Protein AF-A0A1Q7P501-F1 (afdb_monomer)

Radius of gyration: 15.49 Å; Cα contacts (8 Å, |Δi|>4): 263; chains: 1; bounding box: 37×37×40 Å

Secondary structure (DSSP, 8-state):
-EEEEEEEEEEE-TTS-HHHHHHHHHHTSPTT---EEEEEEEE-TTS-EEEEEEEEE-SHHHHHHHHHHHHHHS-HHHHHHHHHTHHHHB-TTSEEEEEEEHHHHHTT---B-SSSEEEEEEEEE-S-TT-TTHHHHHHHHHHT---

Sequence (147 aa):
MQAFSATISTIIHATEDPAKVAQAIRSLLPTETPVDEKVNKAKGHHGNEIVTMVFTIRKPKFVGDFLRSIWNGLSLLDRTGVFSSLSSRVDHSGTLFLRIDKQEALGGKVRLQDTDPIKIAISFRTMSPKGYGFVDNIRRKLEEIQD

Solvent-accessible surface area (backbone atoms only — not comparable to full-atom values)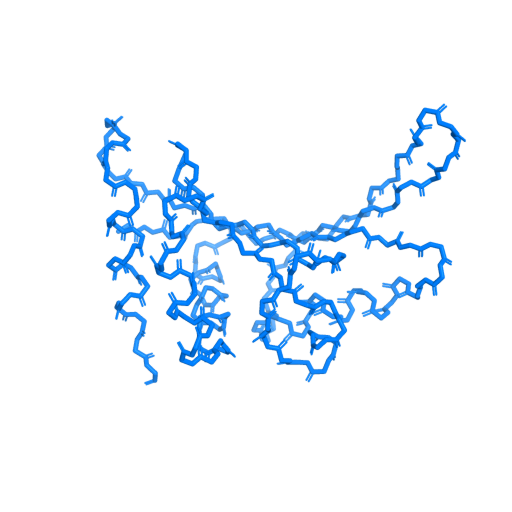: 8080 Å² total; per-residue (Å²): 124,46,46,40,34,30,40,39,34,32,76,52,54,94,90,55,58,68,66,56,54,52,44,15,58,51,46,59,46,59,86,90,64,74,60,54,76,47,79,46,79,44,71,44,98,86,66,51,73,46,33,34,43,36,36,36,30,68,53,38,71,58,27,45,52,34,52,48,51,48,57,66,45,33,48,73,69,53,51,51,53,46,65,78,43,33,71,83,30,36,51,87,78,32,31,42,53,48,36,29,27,44,72,48,14,53,75,54,40,48,41,80,31,86,76,81,28,35,36,36,40,41,33,39,50,70,93,63,91,77,59,76,57,46,55,59,52,50,49,51,59,56,69,68,59,73,130

Mean predicted aligned error: 4.38 Å

pLDDT: mean 92.02, std 10.22, range [53.72, 98.75]

Structure (mmCIF, N/CA/C/O backbone):
data_AF-A0A1Q7P501-F1
#
_entry.id   AF-A0A1Q7P501-F1
#
loop_
_atom_site.group_PDB
_atom_site.id
_atom_site.type_symbol
_atom_site.label_atom_id
_atom_site.label_alt_id
_atom_site.label_comp_id
_atom_site.label_asym_id
_atom_site.label_entity_id
_atom_site.label_seq_id
_atom_site.pdbx_PDB_ins_code
_atom_site.Cartn_x
_atom_site.Cartn_y
_atom_site.Cartn_z
_atom_site.occupancy
_atom_site.B_iso_or_equiv
_atom_site.auth_seq_id
_atom_site.auth_comp_id
_atom_site.auth_asym_id
_atom_site.auth_atom_id
_atom_site.pdbx_PDB_model_num
ATOM 1 N N . MET A 1 1 ? 14.722 -0.699 -14.129 1.00 86.12 1 MET A N 1
ATOM 2 C CA . MET A 1 1 ? 14.205 0.475 -13.377 1.00 86.12 1 MET A CA 1
ATOM 3 C C . MET A 1 1 ? 14.347 0.243 -11.880 1.00 86.12 1 MET A C 1
ATOM 5 O O . MET A 1 1 ? 14.407 -0.913 -11.478 1.00 86.12 1 MET A O 1
ATOM 9 N N . GLN A 1 2 ? 14.412 1.301 -11.067 1.00 91.06 2 GLN A N 1
ATOM 10 C CA . GLN A 1 2 ? 14.551 1.194 -9.606 1.00 91.06 2 GLN A CA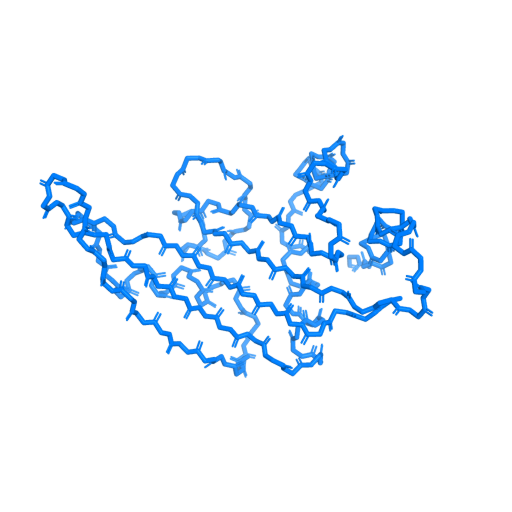 1
ATOM 11 C C . GLN A 1 2 ? 13.341 1.818 -8.906 1.00 91.06 2 GLN A C 1
ATOM 13 O O . GLN A 1 2 ? 13.021 2.976 -9.169 1.00 91.06 2 GLN A O 1
ATOM 18 N N . ALA A 1 3 ? 12.704 1.082 -7.994 1.00 95.50 3 ALA A N 1
ATOM 19 C CA . ALA A 1 3 ? 11.726 1.653 -7.071 1.00 95.50 3 ALA A CA 1
ATOM 20 C C . ALA A 1 3 ? 12.464 2.501 -6.023 1.00 95.50 3 ALA A C 1
ATOM 22 O O . ALA A 1 3 ? 13.410 2.016 -5.401 1.00 95.50 3 ALA A O 1
ATOM 23 N N . PHE A 1 4 ? 12.084 3.768 -5.857 1.00 96.25 4 PHE A N 1
ATOM 24 C CA . PHE A 1 4 ? 12.843 4.707 -5.015 1.00 96.25 4 PHE A CA 1
ATOM 25 C C . PHE A 1 4 ? 12.015 5.372 -3.917 1.00 96.25 4 PHE A C 1
ATOM 27 O O . PHE A 1 4 ? 12.591 5.903 -2.971 1.00 96.25 4 PHE A O 1
ATOM 34 N N . SER A 1 5 ? 10.688 5.340 -4.016 1.00 97.88 5 SER A N 1
ATOM 35 C CA . SER A 1 5 ? 9.797 5.808 -2.960 1.00 97.88 5 SER A CA 1
ATOM 36 C C . SER A 1 5 ? 8.546 4.945 -2.919 1.00 97.88 5 SER A C 1
ATOM 38 O O . SER A 1 5 ? 8.058 4.520 -3.966 1.00 97.88 5 SER A O 1
ATOM 40 N N . ALA A 1 6 ? 8.041 4.693 -1.715 1.00 98.62 6 ALA A N 1
ATOM 41 C CA . ALA A 1 6 ? 6.714 4.137 -1.519 1.00 98.62 6 ALA A CA 1
ATOM 42 C C . ALA A 1 6 ? 5.941 4.969 -0.498 1.00 98.62 6 ALA A C 1
ATOM 44 O O . ALA A 1 6 ? 6.486 5.360 0.536 1.00 98.62 6 ALA A O 1
ATOM 45 N N . THR A 1 7 ? 4.666 5.201 -0.780 1.00 98.69 7 THR A N 1
ATOM 46 C CA . THR A 1 7 ? 3.714 5.809 0.144 1.00 98.69 7 THR A CA 1
ATOM 47 C C . THR A 1 7 ? 2.578 4.830 0.379 1.00 98.69 7 THR A C 1
ATOM 49 O O . THR A 1 7 ? 1.944 4.366 -0.567 1.00 98.69 7 THR A O 1
ATOM 52 N N . ILE A 1 8 ? 2.324 4.523 1.646 1.00 98.62 8 ILE A N 1
ATOM 53 C CA . ILE A 1 8 ? 1.217 3.693 2.099 1.00 98.62 8 ILE A CA 1
ATOM 54 C C . ILE A 1 8 ? 0.264 4.609 2.853 1.00 98.62 8 ILE A C 1
ATOM 56 O O . ILE A 1 8 ? 0.694 5.349 3.734 1.00 98.62 8 ILE A O 1
ATOM 60 N N . SER A 1 9 ? -1.012 4.620 2.491 1.00 98.31 9 SER A N 1
ATOM 61 C CA . SER A 1 9 ? -1.973 5.532 3.106 1.00 98.31 9 SER A CA 1
ATOM 62 C C . SER A 1 9 ? -3.364 4.944 3.210 1.00 98.31 9 SER A C 1
ATOM 64 O O . SER A 1 9 ? -3.778 4.152 2.369 1.00 98.31 9 SER A O 1
ATOM 66 N N . THR A 1 10 ? -4.105 5.368 4.222 1.00 97.81 10 THR A N 1
ATOM 67 C CA . THR A 1 10 ? -5.506 4.992 4.388 1.00 97.81 10 THR A CA 1
ATOM 68 C C . THR A 1 10 ? -6.269 6.070 5.135 1.00 97.81 10 THR A C 1
ATOM 70 O O . THR A 1 10 ? -5.690 6.829 5.915 1.00 97.81 10 THR A O 1
ATOM 73 N N . ILE A 1 11 ? -7.577 6.118 4.907 1.00 95.44 11 ILE A N 1
ATOM 74 C CA . ILE A 1 11 ? -8.501 6.878 5.747 1.00 95.44 11 ILE A CA 1
ATOM 75 C C . ILE A 1 11 ? -8.749 6.068 7.026 1.00 95.44 11 ILE A C 1
ATOM 77 O O . ILE A 1 11 ? -8.819 4.838 6.966 1.00 95.44 11 ILE A O 1
ATOM 81 N N . ILE A 1 12 ? -8.836 6.767 8.156 1.00 94.81 12 ILE A N 1
ATOM 82 C CA . ILE A 1 12 ? -9.308 6.250 9.441 1.00 94.81 12 ILE A CA 1
ATOM 83 C C . ILE A 1 12 ? -10.728 6.782 9.632 1.00 94.81 12 ILE A C 1
ATOM 85 O O . ILE A 1 12 ? -10.932 7.996 9.731 1.00 94.81 12 ILE A O 1
ATOM 89 N N . HIS A 1 13 ? -11.702 5.880 9.665 1.00 91.12 13 HIS A N 1
ATOM 90 C CA . HIS A 1 13 ? -13.097 6.211 9.946 1.00 91.12 13 HIS A CA 1
ATOM 91 C C . HIS A 1 13 ? -13.335 6.358 11.448 1.00 91.12 13 HIS A C 1
ATOM 93 O O . HIS A 1 13 ? -12.616 5.794 12.267 1.00 91.12 13 HIS A O 1
ATOM 99 N N . ALA A 1 14 ? -14.395 7.079 11.822 1.00 87.81 14 ALA A N 1
ATOM 100 C CA . ALA A 1 14 ? -14.735 7.338 13.225 1.00 87.81 14 ALA A CA 1
ATOM 101 C C . ALA A 1 14 ? -14.981 6.063 14.058 1.00 87.81 14 ALA A C 1
ATOM 103 O O . ALA A 1 14 ? -14.848 6.090 15.277 1.00 87.81 14 ALA A O 1
ATOM 104 N N . THR A 1 15 ? -15.351 4.957 13.407 1.00 89.62 15 THR A N 1
ATOM 105 C CA . THR A 1 15 ? -15.596 3.653 14.040 1.00 89.62 15 THR A CA 1
ATOM 106 C C . THR A 1 15 ? -14.343 2.782 14.147 1.00 89.62 15 THR A C 1
ATOM 108 O O . THR A 1 15 ? -14.418 1.682 14.691 1.00 89.62 15 THR A O 1
ATOM 111 N N . GLU A 1 16 ? -13.211 3.218 13.594 1.00 92.81 16 GLU A N 1
ATOM 112 C CA . GLU A 1 16 ? -11.962 2.461 13.604 1.00 92.81 16 GLU A CA 1
ATOM 113 C C . GLU A 1 16 ? -11.063 2.874 14.770 1.00 92.81 16 GLU A C 1
ATOM 115 O O . GLU A 1 16 ? -11.020 4.032 15.179 1.00 92.81 16 GLU A O 1
ATOM 120 N N . ASP A 1 17 ? -10.291 1.914 15.271 1.00 94.00 17 ASP A N 1
ATOM 121 C CA . ASP A 1 17 ? -9.212 2.173 16.218 1.00 94.00 17 ASP A CA 1
ATOM 122 C C . ASP A 1 17 ? -7.942 2.580 15.442 1.00 94.00 17 ASP A C 1
ATOM 124 O O . ASP A 1 17 ? -7.398 1.749 14.700 1.00 94.00 17 ASP A O 1
ATOM 128 N N . PRO A 1 18 ? -7.424 3.816 15.606 1.00 94.25 18 PRO A N 1
ATOM 129 C CA . PRO A 1 18 ? -6.217 4.272 14.918 1.00 94.25 18 PRO A CA 1
ATOM 130 C C . PRO A 1 18 ? -5.003 3.361 15.130 1.00 94.25 18 PRO A C 1
ATOM 132 O O . PRO A 1 18 ? -4.184 3.219 14.220 1.00 94.25 18 PRO A O 1
ATOM 135 N N . ALA A 1 19 ? -4.886 2.716 16.297 1.00 95.88 19 ALA A N 1
ATOM 136 C CA . ALA A 1 19 ? -3.783 1.807 16.590 1.00 95.88 19 ALA A CA 1
ATOM 137 C C . ALA A 1 19 ? -3.868 0.529 15.745 1.00 95.88 19 ALA A C 1
ATOM 139 O O . ALA A 1 19 ? -2.855 0.078 15.208 1.00 95.88 19 ALA A O 1
ATOM 140 N N . LYS A 1 20 ? -5.076 -0.016 15.547 1.00 96.75 20 LYS A N 1
ATOM 141 C CA . LYS A 1 20 ? -5.294 -1.166 14.653 1.00 96.75 20 LYS A CA 1
ATOM 142 C C . LYS A 1 20 ? -5.060 -0.799 13.193 1.00 96.75 20 LYS A C 1
ATOM 144 O O . LYS A 1 20 ? -4.490 -1.592 12.453 1.00 96.75 20 LYS A O 1
ATOM 149 N N . VAL A 1 21 ? -5.435 0.410 12.776 1.00 96.38 21 VAL A N 1
ATOM 150 C CA . VAL A 1 21 ? -5.158 0.872 11.407 1.00 96.38 21 VAL A CA 1
ATOM 151 C C . VAL A 1 21 ? -3.650 1.013 11.166 1.00 96.38 21 VAL A C 1
ATOM 153 O O . VAL A 1 21 ? -3.141 0.542 10.146 1.00 96.38 21 VAL A O 1
ATOM 156 N N . ALA A 1 22 ? -2.911 1.580 12.125 1.00 96.69 22 ALA A N 1
ATOM 157 C CA . ALA A 1 22 ? -1.451 1.629 12.068 1.00 96.69 22 ALA A CA 1
ATOM 158 C C . ALA A 1 22 ? -0.840 0.222 12.033 1.00 96.69 22 ALA A C 1
ATOM 160 O O . ALA A 1 22 ? 0.084 -0.033 11.260 1.00 96.69 22 ALA A O 1
ATOM 161 N N . GLN A 1 23 ? -1.374 -0.704 12.835 1.00 96.94 23 GLN A N 1
ATOM 162 C CA . GLN A 1 23 ? -0.954 -2.102 12.832 1.00 96.94 23 GLN A CA 1
ATOM 163 C C . GLN A 1 23 ? -1.181 -2.755 11.464 1.00 96.94 23 GLN A C 1
ATOM 165 O O . GLN A 1 23 ? -0.272 -3.410 10.971 1.00 96.94 23 GLN A O 1
ATOM 170 N N . ALA A 1 24 ? -2.323 -2.527 10.812 1.00 97.38 24 ALA A N 1
ATOM 171 C CA . ALA A 1 24 ? -2.599 -3.066 9.481 1.00 97.38 24 ALA A CA 1
ATOM 172 C C . ALA A 1 24 ? -1.585 -2.591 8.431 1.00 97.38 24 ALA A C 1
ATOM 174 O O . ALA A 1 24 ? -1.094 -3.395 7.643 1.00 97.38 24 ALA A O 1
ATOM 175 N N . ILE A 1 25 ? -1.198 -1.309 8.452 1.00 97.31 25 ILE A N 1
ATOM 176 C CA . ILE A 1 25 ? -0.120 -0.811 7.584 1.00 97.31 25 ILE A CA 1
ATOM 177 C C . ILE A 1 25 ? 1.215 -1.477 7.940 1.00 97.31 25 ILE A C 1
ATOM 179 O O . ILE A 1 25 ? 1.943 -1.902 7.046 1.00 97.31 25 ILE A O 1
ATOM 183 N N . ARG A 1 26 ? 1.544 -1.589 9.232 1.00 96.75 26 ARG A N 1
ATOM 184 C CA . ARG A 1 26 ? 2.806 -2.189 9.697 1.00 96.75 26 ARG A CA 1
ATOM 185 C C . ARG A 1 26 ? 2.921 -3.671 9.344 1.00 96.75 26 ARG A C 1
ATOM 187 O O . ARG A 1 26 ? 4.012 -4.094 8.988 1.00 96.75 26 ARG A O 1
ATOM 194 N N . SER A 1 27 ? 1.822 -4.420 9.361 1.00 96.81 27 SER A N 1
ATOM 195 C CA . SER A 1 27 ? 1.772 -5.829 8.951 1.00 96.81 27 SER A CA 1
ATOM 196 C C . SER A 1 27 ? 2.111 -6.049 7.470 1.00 96.81 27 SER A C 1
ATOM 198 O O . SER A 1 27 ? 2.485 -7.153 7.089 1.00 96.81 27 SER A O 1
ATOM 200 N N . LEU A 1 28 ? 2.001 -5.013 6.630 1.00 96.75 28 LEU A N 1
ATOM 201 C CA . LEU A 1 28 ? 2.402 -5.057 5.219 1.00 96.75 28 LEU A CA 1
ATOM 202 C C . LEU A 1 28 ? 3.890 -4.738 5.002 1.00 96.75 28 LEU A C 1
ATOM 204 O O . LEU A 1 28 ? 4.407 -4.918 3.897 1.00 96.75 28 LEU A O 1
ATOM 208 N N . LEU A 1 29 ? 4.572 -4.207 6.018 1.00 96.19 29 LEU A N 1
ATOM 209 C CA . LEU A 1 29 ? 5.972 -3.815 5.930 1.00 96.19 29 LEU A CA 1
ATOM 210 C C . LEU A 1 29 ? 6.875 -4.984 6.343 1.00 96.19 29 LEU A C 1
ATOM 212 O O . LEU A 1 29 ? 6.616 -5.625 7.362 1.00 96.19 29 LEU A O 1
ATOM 216 N N . PRO A 1 30 ? 7.995 -5.213 5.637 1.00 93.38 30 PRO A N 1
ATOM 217 C CA . PRO A 1 30 ? 9.070 -6.040 6.167 1.00 93.38 30 PRO A CA 1
ATOM 218 C C . PRO A 1 30 ? 9.554 -5.514 7.527 1.00 93.38 30 PRO A C 1
ATOM 220 O O . PRO A 1 30 ? 9.557 -4.297 7.765 1.00 93.38 30 PRO A O 1
ATOM 223 N N . THR A 1 31 ? 10.013 -6.415 8.396 1.00 86.00 31 THR A N 1
ATOM 224 C CA . THR A 1 31 ? 10.552 -6.079 9.723 1.00 86.00 31 THR A CA 1
ATOM 225 C C . THR A 1 31 ? 11.616 -4.980 9.626 1.00 86.00 31 THR A C 1
ATOM 227 O O . THR A 1 31 ? 12.435 -4.976 8.709 1.00 86.00 31 THR A O 1
ATOM 230 N N . GLU A 1 32 ? 11.587 -4.030 10.566 1.00 87.88 32 GLU A N 1
ATOM 231 C CA . GLU A 1 32 ? 12.549 -2.917 10.676 1.00 87.88 32 GLU A CA 1
ATOM 232 C C . GLU A 1 32 ? 12.571 -1.927 9.495 1.00 87.88 32 GLU A C 1
ATOM 234 O O . GLU A 1 32 ? 13.496 -1.123 9.373 1.00 87.88 32 GLU A O 1
ATOM 239 N N . THR A 1 33 ? 11.546 -1.921 8.634 1.00 94.94 33 THR A N 1
ATOM 240 C CA . THR A 1 33 ? 11.444 -0.927 7.555 1.00 94.94 33 THR A CA 1
ATOM 241 C C . THR A 1 33 ? 11.302 0.490 8.134 1.00 94.94 33 THR A C 1
ATOM 243 O O . THR A 1 33 ? 10.286 0.788 8.769 1.00 94.94 33 THR A O 1
ATOM 246 N N . PRO A 1 34 ? 12.268 1.405 7.906 1.00 95.62 34 PRO A N 1
ATOM 247 C CA . PRO A 1 34 ? 12.169 2.773 8.385 1.00 95.62 34 PRO A CA 1
ATOM 248 C C . PRO A 1 34 ? 11.119 3.532 7.572 1.00 95.62 34 PRO A C 1
ATOM 250 O O . PRO A 1 34 ? 11.194 3.600 6.340 1.00 95.62 34 PRO A O 1
ATOM 253 N N . VAL A 1 35 ? 10.162 4.128 8.278 1.00 97.00 35 VAL A N 1
ATOM 254 C CA . VAL A 1 35 ? 9.039 4.869 7.699 1.00 97.00 35 VAL A CA 1
ATOM 255 C C . VAL A 1 35 ? 8.898 6.237 8.349 1.00 97.00 35 VAL A C 1
ATOM 257 O O . VAL A 1 35 ? 8.990 6.363 9.568 1.00 97.00 35 VAL A O 1
ATOM 260 N N . ASP A 1 36 ? 8.615 7.249 7.534 1.00 97.06 36 ASP A N 1
ATOM 261 C CA . ASP A 1 36 ? 8.083 8.516 8.029 1.00 97.06 36 ASP A CA 1
ATOM 262 C C . ASP A 1 36 ? 6.568 8.348 8.204 1.00 97.06 36 ASP A C 1
ATOM 264 O O . ASP A 1 36 ? 5.839 8.246 7.211 1.00 97.06 36 ASP A O 1
ATOM 268 N N . GLU A 1 37 ? 6.096 8.302 9.448 1.00 96.69 37 GLU A N 1
ATOM 269 C CA . GLU A 1 37 ? 4.671 8.228 9.785 1.00 96.69 37 GLU A CA 1
ATOM 270 C C . GLU A 1 37 ? 4.078 9.633 9.957 1.00 96.69 37 GLU A C 1
ATOM 272 O O . GLU A 1 37 ? 4.658 10.499 10.616 1.00 96.69 37 GLU A O 1
ATOM 277 N N . LYS A 1 38 ? 2.911 9.872 9.352 1.00 96.44 38 LYS A N 1
ATOM 278 C CA . LYS A 1 38 ? 2.143 11.113 9.479 1.00 96.44 38 LYS A CA 1
ATOM 279 C C . LYS A 1 38 ? 0.655 10.818 9.605 1.00 96.44 38 LYS A C 1
ATOM 281 O O . LYS A 1 38 ? 0.117 9.990 8.873 1.00 96.44 38 LYS A O 1
ATOM 286 N N . VAL A 1 39 ? -0.020 11.570 10.470 1.00 95.00 39 VAL A N 1
ATOM 287 C CA . VAL A 1 39 ? -1.483 11.601 10.564 1.00 95.00 39 VAL A CA 1
ATOM 288 C C . VAL A 1 39 ? -1.957 12.991 10.167 1.00 95.00 39 VAL A C 1
ATOM 290 O O . VAL A 1 39 ? -1.573 13.987 10.776 1.00 95.00 39 VAL A O 1
ATOM 293 N N . ASN A 1 40 ? -2.794 13.052 9.138 1.00 92.12 40 ASN A N 1
ATOM 294 C CA . ASN A 1 40 ? -3.395 14.279 8.638 1.00 92.12 40 ASN A CA 1
ATOM 295 C C . ASN A 1 40 ? -4.873 14.303 9.015 1.00 92.12 40 ASN A C 1
ATOM 297 O O . ASN A 1 40 ? -5.570 13.304 8.851 1.00 92.12 40 ASN A O 1
A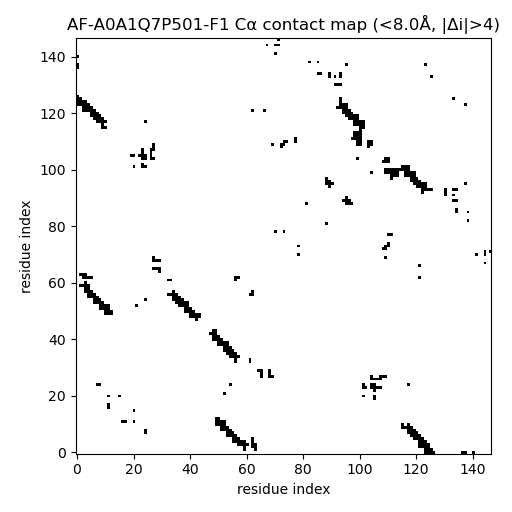TOM 301 N N . LYS A 1 41 ? -5.360 15.455 9.470 1.00 89.88 41 LYS A N 1
ATOM 302 C CA . LYS A 1 41 ? -6.777 15.695 9.747 1.00 89.88 41 LYS A CA 1
ATOM 303 C C . LYS A 1 41 ? -7.275 16.765 8.790 1.00 89.88 41 LYS A C 1
ATOM 305 O O . LYS A 1 41 ? -6.766 17.883 8.801 1.00 89.88 41 LYS A O 1
ATOM 310 N N . ALA A 1 42 ? -8.247 16.423 7.958 1.00 83.31 42 ALA A N 1
ATOM 311 C CA . ALA A 1 42 ? -8.926 17.359 7.075 1.00 83.31 42 ALA A CA 1
ATOM 312 C C . ALA A 1 42 ? -10.396 17.458 7.482 1.00 83.31 42 ALA A C 1
ATOM 314 O O . ALA A 1 42 ? -10.984 16.475 7.916 1.00 83.31 42 ALA A O 1
ATOM 315 N N . LYS A 1 43 ? -11.012 18.630 7.331 1.00 74.94 43 LYS A N 1
ATOM 316 C CA . LYS A 1 43 ? -12.467 18.771 7.469 1.00 74.94 43 LYS A CA 1
ATOM 317 C C . LYS A 1 43 ? -13.088 18.766 6.079 1.00 74.94 43 LYS A C 1
ATOM 319 O O . LYS A 1 43 ? -12.695 19.562 5.230 1.00 74.94 43 LYS A O 1
ATOM 324 N N . GLY A 1 44 ? -14.031 17.859 5.842 1.00 67.00 44 GLY A N 1
ATOM 325 C CA . GLY A 1 44 ? -14.842 17.858 4.629 1.00 67.00 44 GLY A CA 1
ATOM 326 C C . GLY A 1 44 ? -15.792 19.057 4.586 1.00 67.00 44 GLY A C 1
ATOM 327 O O . GLY A 1 44 ? -16.055 19.695 5.605 1.00 67.00 44 GLY A O 1
ATOM 328 N N . HIS A 1 45 ? -16.355 19.335 3.408 1.00 60.28 45 HIS A N 1
ATOM 329 C CA . HIS A 1 45 ? -17.281 20.457 3.189 1.00 60.28 45 HIS A CA 1
ATOM 330 C C . HIS A 1 45 ? -18.506 20.431 4.129 1.00 60.28 45 HIS A C 1
ATOM 332 O O . HIS A 1 45 ? -19.018 21.476 4.510 1.00 60.28 45 HIS A O 1
ATOM 338 N N . HIS A 1 46 ? -18.917 19.235 4.569 1.00 68.69 46 HIS A N 1
ATOM 339 C CA . HIS A 1 46 ? -20.027 19.008 5.503 1.00 68.69 46 HIS A CA 1
ATOM 340 C C . HIS A 1 46 ? -19.587 18.813 6.969 1.00 68.69 46 HIS A C 1
ATOM 342 O O . HIS A 1 46 ? -20.344 18.277 7.769 1.00 68.69 46 HIS A O 1
ATOM 348 N N . GLY A 1 47 ? -18.358 19.191 7.336 1.00 65.56 47 GLY A N 1
ATOM 349 C CA . GLY A 1 47 ? -17.875 19.140 8.724 1.00 65.56 47 GLY A CA 1
ATOM 350 C C . GLY A 1 47 ? -17.352 17.781 9.205 1.00 65.56 47 GLY A C 1
ATOM 351 O O . GLY A 1 47 ? -16.784 17.717 10.293 1.00 65.56 47 GLY A O 1
ATOM 352 N N . ASN A 1 48 ? -17.464 16.721 8.399 1.00 71.25 48 ASN A N 1
ATOM 353 C CA . ASN A 1 48 ? -16.891 15.411 8.724 1.00 71.25 48 ASN A CA 1
ATOM 354 C C . ASN A 1 48 ? -15.355 15.481 8.745 1.00 71.25 48 ASN A C 1
ATOM 356 O O . ASN A 1 48 ? -14.739 15.905 7.763 1.00 71.25 48 ASN A O 1
ATOM 360 N N . GLU A 1 49 ? -14.733 15.063 9.851 1.00 77.69 49 GLU A N 1
ATOM 361 C CA . GLU A 1 49 ? -13.276 14.931 9.942 1.00 77.69 49 GLU A CA 1
ATOM 362 C C . GLU A 1 49 ? -12.829 13.704 9.136 1.00 77.69 49 GLU A C 1
ATOM 364 O O . GLU A 1 49 ? -13.240 12.579 9.404 1.00 77.69 49 GLU A O 1
ATOM 369 N N . ILE A 1 50 ? -11.989 13.930 8.130 1.00 84.31 50 ILE A N 1
ATOM 370 C CA . ILE A 1 50 ? -11.284 12.893 7.387 1.00 84.31 50 ILE A CA 1
ATOM 371 C C . ILE A 1 50 ? -9.892 12.798 7.995 1.00 84.31 50 ILE A C 1
ATOM 373 O O . ILE A 1 50 ? -9.039 13.666 7.781 1.00 84.31 50 ILE A O 1
ATOM 377 N N . VAL A 1 51 ? -9.659 11.733 8.752 1.00 93.06 51 VAL A N 1
ATOM 378 C CA . VAL A 1 51 ? -8.332 11.407 9.266 1.00 93.06 51 VAL A CA 1
ATOM 379 C C . VAL A 1 51 ? -7.652 10.494 8.253 1.00 93.06 51 VAL A C 1
ATOM 381 O O . VAL A 1 51 ? -8.214 9.487 7.842 1.00 93.06 51 VAL A O 1
ATOM 384 N N . THR A 1 52 ? -6.452 10.849 7.805 1.00 95.31 52 THR A N 1
ATOM 385 C CA . THR A 1 52 ? -5.641 10.020 6.904 1.00 95.31 52 THR A CA 1
ATOM 386 C C . THR A 1 52 ? -4.314 9.706 7.564 1.00 95.31 52 THR A C 1
ATOM 388 O O . THR A 1 52 ? -3.605 10.610 8.002 1.00 95.31 52 THR A O 1
ATOM 391 N N . MET A 1 53 ? -3.955 8.431 7.589 1.00 97.25 53 MET A N 1
ATOM 392 C CA . MET A 1 53 ? -2.652 7.958 8.033 1.00 97.25 53 MET A CA 1
ATOM 393 C C . MET A 1 53 ? -1.773 7.682 6.818 1.00 97.25 53 MET A C 1
ATOM 395 O O . MET A 1 53 ? -2.238 7.094 5.842 1.00 97.25 53 MET A O 1
ATOM 399 N N . VAL A 1 54 ? -0.520 8.134 6.861 1.00 98.38 54 VAL A N 1
ATOM 400 C CA . VAL A 1 54 ? 0.435 8.044 5.754 1.00 98.38 54 VAL A CA 1
ATOM 401 C C . VAL A 1 54 ? 1.789 7.576 6.271 1.00 98.38 54 VAL A C 1
ATOM 403 O O . VAL A 1 54 ? 2.363 8.185 7.166 1.00 98.38 54 VAL A O 1
ATOM 406 N N . PHE A 1 55 ? 2.314 6.518 5.668 1.00 98.31 55 PHE A N 1
ATOM 407 C CA . PHE A 1 55 ? 3.636 5.957 5.916 1.00 98.31 55 PHE A CA 1
ATOM 408 C C . PHE A 1 55 ? 4.461 6.131 4.644 1.00 98.31 55 PHE A C 1
ATOM 410 O O . PHE A 1 55 ? 4.007 5.777 3.555 1.00 98.31 55 PHE A O 1
ATOM 417 N N . THR A 1 56 ? 5.666 6.689 4.752 1.00 98.56 56 THR A N 1
ATOM 418 C CA . THR A 1 56 ? 6.544 6.900 3.590 1.00 98.56 56 THR A CA 1
ATOM 419 C C . THR A 1 56 ? 7.878 6.188 3.760 1.00 98.56 56 THR A C 1
ATOM 421 O O . THR A 1 56 ? 8.593 6.430 4.728 1.00 98.56 56 THR A O 1
ATOM 424 N N . ILE A 1 57 ? 8.249 5.372 2.772 1.00 98.44 57 ILE A N 1
ATOM 425 C CA . ILE A 1 57 ? 9.571 4.752 2.650 1.00 98.44 57 ILE A CA 1
ATOM 426 C C . ILE A 1 57 ? 10.370 5.548 1.611 1.00 98.44 57 ILE A C 1
ATOM 428 O O . ILE A 1 57 ? 9.945 5.696 0.461 1.00 98.44 57 ILE A O 1
ATOM 432 N N . ARG A 1 58 ? 11.537 6.073 2.005 1.00 95.44 58 ARG A N 1
ATOM 433 C CA . ARG A 1 58 ? 12.388 6.918 1.136 1.00 95.44 58 ARG A CA 1
ATOM 434 C C . ARG A 1 58 ? 13.672 6.256 0.654 1.00 95.44 58 ARG A C 1
ATOM 436 O O . ARG A 1 58 ? 14.282 6.725 -0.300 1.00 95.44 58 ARG A O 1
ATOM 443 N N . LYS A 1 59 ? 14.128 5.206 1.335 1.00 96.00 59 LYS A N 1
ATOM 444 C CA . LYS A 1 59 ? 15.390 4.530 1.016 1.00 96.00 59 LYS A CA 1
ATOM 445 C C . LYS A 1 59 ? 15.136 3.444 -0.042 1.00 96.00 59 LYS A C 1
ATOM 447 O O . LYS A 1 59 ? 14.433 2.485 0.279 1.00 96.00 59 LYS A O 1
ATOM 452 N N . PRO A 1 60 ? 15.732 3.517 -1.252 1.00 95.75 60 PRO A N 1
ATOM 453 C CA . PRO A 1 60 ? 15.420 2.602 -2.359 1.00 95.75 60 PRO A CA 1
ATOM 454 C C . PRO A 1 60 ? 15.557 1.111 -2.032 1.00 95.75 60 PRO A C 1
ATOM 456 O O . PRO A 1 60 ? 14.765 0.310 -2.517 1.00 95.75 60 PRO A O 1
ATOM 459 N N . LYS A 1 61 ? 16.519 0.734 -1.173 1.00 95.62 61 LYS A N 1
ATOM 460 C CA . LYS A 1 61 ? 16.665 -0.647 -0.683 1.00 95.62 61 LYS A CA 1
ATOM 461 C C . LYS A 1 61 ? 15.359 -1.159 -0.060 1.00 95.62 61 LYS A C 1
ATOM 463 O O . LYS A 1 61 ? 14.791 -2.125 -0.553 1.00 95.62 61 LYS A O 1
ATOM 468 N N . PHE A 1 62 ? 14.854 -0.440 0.941 1.00 97.69 62 PHE A N 1
ATOM 469 C CA . PHE A 1 62 ? 13.633 -0.794 1.664 1.00 97.69 62 PHE A CA 1
ATOM 470 C C . PHE A 1 62 ? 12.377 -0.693 0.794 1.00 97.69 62 PHE A C 1
ATOM 472 O O . PHE A 1 62 ? 11.447 -1.468 0.972 1.00 97.69 62 PHE A O 1
ATOM 479 N N . VAL A 1 63 ? 12.349 0.220 -0.182 1.00 98.06 63 VAL A N 1
ATOM 480 C CA . VAL A 1 63 ? 11.255 0.280 -1.168 1.00 98.06 63 VAL A CA 1
ATOM 481 C C . VAL A 1 63 ? 11.241 -0.983 -2.034 1.00 98.06 63 VAL A C 1
ATOM 483 O O . VAL A 1 63 ? 10.177 -1.530 -2.306 1.00 98.06 63 VAL A O 1
ATOM 486 N N . GLY A 1 64 ? 12.414 -1.465 -2.453 1.00 96.69 64 GLY A N 1
ATOM 487 C CA . GLY A 1 64 ? 12.543 -2.721 -3.189 1.00 96.69 64 GLY A CA 1
ATOM 488 C C . GLY A 1 64 ? 12.145 -3.944 -2.360 1.00 96.69 64 GLY A C 1
ATOM 489 O O . GLY A 1 64 ? 11.457 -4.818 -2.881 1.00 96.69 64 GLY A O 1
ATOM 490 N N . ASP A 1 65 ? 12.541 -3.992 -1.084 1.00 96.75 65 ASP A N 1
ATOM 491 C CA . ASP A 1 65 ? 12.134 -5.049 -0.144 1.00 96.75 65 ASP A CA 1
ATOM 492 C C . ASP A 1 65 ? 10.614 -5.047 0.072 1.00 96.75 65 ASP A C 1
ATOM 494 O O . ASP A 1 65 ? 9.968 -6.088 -0.029 1.00 96.75 65 ASP A O 1
ATOM 498 N N . PHE A 1 66 ? 10.025 -3.865 0.273 1.00 98.06 66 PHE A N 1
ATOM 499 C CA . PHE A 1 66 ? 8.580 -3.690 0.401 1.00 98.06 66 PHE A CA 1
ATOM 500 C C . PHE A 1 66 ? 7.827 -4.129 -0.862 1.00 98.06 66 PHE A C 1
ATOM 502 O O . PHE A 1 66 ? 6.869 -4.890 -0.764 1.00 98.06 66 PHE A O 1
ATOM 509 N N . LEU A 1 67 ? 8.285 -3.721 -2.052 1.00 97.81 67 LEU A N 1
ATOM 510 C CA . LEU A 1 67 ? 7.693 -4.153 -3.321 1.00 97.81 67 LEU A CA 1
ATOM 511 C C . LEU A 1 67 ? 7.680 -5.684 -3.444 1.00 97.81 67 LEU A C 1
ATOM 513 O O . LEU A 1 67 ? 6.650 -6.247 -3.805 1.00 97.81 67 LEU A O 1
ATOM 517 N N . ARG A 1 68 ? 8.801 -6.348 -3.125 1.00 96.75 68 ARG A N 1
ATOM 518 C CA . ARG A 1 68 ? 8.886 -7.817 -3.133 1.00 96.75 68 ARG A CA 1
ATOM 519 C C . ARG A 1 68 ? 7.923 -8.446 -2.134 1.00 96.75 68 ARG A C 1
ATOM 521 O O . ARG A 1 68 ? 7.198 -9.356 -2.506 1.00 96.75 68 ARG A O 1
ATOM 528 N N . SER A 1 69 ? 7.878 -7.939 -0.904 1.00 96.19 69 SER A N 1
ATOM 529 C CA . SER A 1 69 ? 6.984 -8.448 0.142 1.00 96.19 69 SER A CA 1
ATOM 530 C C . SER A 1 69 ? 5.511 -8.363 -0.266 1.00 96.19 69 SER A C 1
ATOM 532 O O . SER A 1 69 ? 4.776 -9.338 -0.139 1.00 96.19 69 SER A O 1
ATOM 534 N N . ILE A 1 70 ? 5.082 -7.216 -0.806 1.00 97.81 70 ILE A N 1
ATOM 535 C CA . ILE A 1 70 ? 3.709 -7.027 -1.290 1.00 97.81 70 ILE A CA 1
ATOM 536 C C . ILE A 1 70 ? 3.415 -7.951 -2.468 1.00 97.81 70 ILE A C 1
ATOM 538 O O . ILE A 1 70 ? 2.388 -8.621 -2.470 1.00 97.81 70 ILE A O 1
ATOM 542 N N . TRP A 1 71 ? 4.305 -8.000 -3.461 1.00 97.62 71 TRP A N 1
ATOM 543 C CA . TRP A 1 71 ? 4.097 -8.821 -4.651 1.00 97.62 71 TRP A CA 1
ATOM 544 C C . TRP A 1 71 ? 4.029 -10.313 -4.313 1.00 97.62 71 TRP A C 1
ATOM 546 O O . TRP A 1 71 ? 3.104 -10.997 -4.756 1.00 97.62 71 TRP A O 1
ATOM 556 N N . ASN A 1 72 ? 4.937 -10.789 -3.457 1.00 96.00 72 ASN A N 1
ATOM 557 C CA . ASN A 1 72 ? 4.980 -12.186 -3.039 1.00 96.00 72 ASN A CA 1
ATOM 558 C C . ASN A 1 72 ? 3.780 -12.561 -2.160 1.00 96.00 72 ASN A C 1
ATOM 560 O O . ASN A 1 72 ? 3.284 -13.679 -2.258 1.00 96.00 72 ASN A O 1
ATOM 564 N N . GLY A 1 73 ? 3.255 -11.615 -1.374 1.00 96.12 73 GLY A N 1
ATOM 565 C CA . GLY A 1 73 ? 2.049 -11.811 -0.568 1.00 96.12 73 GLY A CA 1
ATOM 566 C C . GLY A 1 73 ? 0.742 -11.894 -1.368 1.00 96.12 73 GLY A C 1
ATOM 567 O O . GLY A 1 73 ? -0.245 -12.418 -0.851 1.00 96.12 73 GLY A O 1
ATOM 568 N N . LEU A 1 74 ? 0.707 -11.393 -2.610 1.00 97.06 74 LEU A N 1
ATOM 569 C CA . LEU A 1 74 ? -0.467 -11.512 -3.481 1.00 97.06 74 LEU A CA 1
ATOM 570 C C . LEU A 1 74 ? -0.619 -12.946 -3.997 1.00 97.06 74 LEU A C 1
ATOM 572 O O . LEU A 1 74 ? 0.349 -13.573 -4.429 1.00 97.06 74 LEU A O 1
ATOM 576 N N . SER A 1 75 ? -1.863 -13.432 -4.042 1.0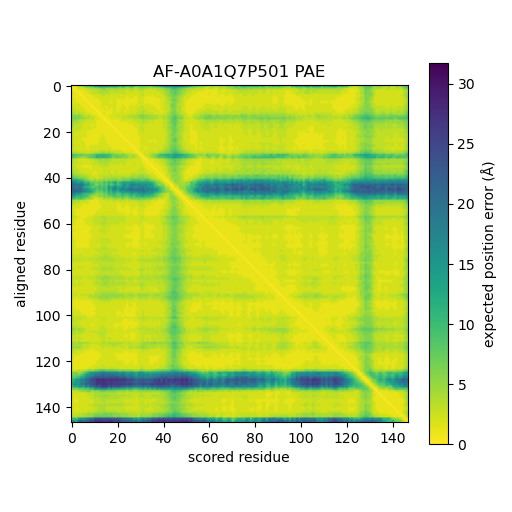0 95.69 75 SER A N 1
ATOM 577 C CA . SER A 1 75 ? -2.169 -14.711 -4.688 1.00 95.69 75 SER A CA 1
ATOM 578 C C . SER A 1 75 ? -1.950 -14.648 -6.202 1.00 95.69 75 SER A C 1
ATOM 580 O O . SER A 1 75 ? -1.983 -13.569 -6.796 1.00 95.69 75 SER A O 1
ATOM 582 N N . LEU A 1 76 ? -1.806 -15.806 -6.855 1.00 94.94 76 LEU A N 1
ATOM 583 C CA . LEU A 1 76 ? -1.687 -15.872 -8.316 1.00 94.94 76 LEU A CA 1
ATOM 584 C C . LEU A 1 76 ? -2.848 -15.146 -9.021 1.00 94.94 76 LEU A C 1
ATOM 586 O O . LEU A 1 76 ? -2.611 -14.369 -9.941 1.00 94.94 76 LEU A O 1
ATOM 590 N N . LEU A 1 77 ? -4.083 -15.338 -8.540 1.00 95.44 77 LEU A N 1
ATOM 591 C CA . LEU A 1 77 ? -5.270 -14.666 -9.076 1.00 95.44 77 LEU A CA 1
ATOM 592 C C . LEU A 1 77 ? -5.166 -13.140 -8.949 1.00 95.44 77 LEU A C 1
ATOM 594 O O . LEU A 1 77 ? -5.447 -12.419 -9.906 1.00 95.44 77 LEU A O 1
ATOM 598 N N . ASP A 1 78 ? -4.718 -12.649 -7.793 1.00 96.56 78 ASP A N 1
ATOM 599 C CA . ASP A 1 78 ? -4.531 -11.216 -7.566 1.00 96.56 78 ASP A CA 1
ATOM 600 C C . ASP A 1 78 ? -3.428 -10.648 -8.473 1.00 96.56 78 ASP A C 1
ATOM 602 O O . ASP A 1 78 ? -3.617 -9.595 -9.082 1.00 96.56 78 ASP A O 1
ATOM 606 N N . ARG A 1 79 ? -2.300 -11.358 -8.640 1.00 97.06 79 ARG A N 1
ATOM 607 C CA . ARG A 1 79 ? -1.221 -10.956 -9.565 1.00 97.06 79 ARG A CA 1
ATOM 608 C C . ARG A 1 79 ? -1.726 -10.880 -11.010 1.00 97.06 79 ARG A C 1
ATOM 610 O O . ARG A 1 79 ? -1.449 -9.898 -11.700 1.00 97.06 79 ARG A O 1
ATOM 617 N N . THR A 1 80 ? -2.529 -11.849 -11.458 1.00 96.06 80 THR A N 1
ATOM 618 C CA . THR A 1 80 ? -3.203 -11.803 -12.769 1.00 96.06 80 THR A CA 1
ATOM 619 C C . THR A 1 80 ? -4.147 -10.598 -12.879 1.00 96.06 80 THR A C 1
ATOM 621 O O . THR A 1 80 ? -4.159 -9.902 -13.900 1.00 96.06 80 THR A O 1
ATOM 624 N N . GLY A 1 81 ? -4.894 -10.290 -11.815 1.00 96.25 81 GLY A N 1
ATOM 625 C CA . GLY A 1 81 ? -5.726 -9.089 -11.716 1.00 96.25 81 GLY A CA 1
ATOM 626 C C . GLY A 1 81 ? -4.921 -7.792 -11.855 1.00 96.25 81 GLY A C 1
ATOM 627 O O . GLY A 1 81 ? -5.317 -6.890 -12.598 1.00 96.25 81 GLY A O 1
ATOM 628 N N . VAL A 1 82 ? -3.749 -7.701 -11.218 1.00 97.62 82 VAL A N 1
ATOM 629 C CA . VAL A 1 82 ? -2.838 -6.557 -11.384 1.00 97.62 82 VAL A CA 1
ATOM 630 C C . VAL A 1 82 ? -2.341 -6.461 -12.824 1.00 97.62 82 VAL A C 1
ATOM 632 O O . VAL A 1 82 ? -2.419 -5.383 -13.408 1.00 97.62 82 VAL A O 1
ATOM 635 N N . PHE A 1 83 ? -1.879 -7.559 -13.429 1.00 97.06 83 PHE A N 1
ATOM 636 C CA . PHE A 1 83 ? -1.338 -7.535 -14.792 1.00 97.06 83 PHE A CA 1
ATOM 637 C C . PHE A 1 83 ? -2.368 -7.162 -15.860 1.00 97.06 83 PHE A C 1
ATOM 639 O O . PHE A 1 83 ? -2.029 -6.423 -16.789 1.00 97.06 83 PHE A O 1
ATOM 646 N N . SER A 1 84 ? -3.607 -7.641 -15.723 1.00 96.44 84 SER A N 1
ATOM 647 C CA . SER A 1 84 ? -4.705 -7.331 -16.650 1.00 96.44 84 SER A CA 1
ATOM 648 C C . SER A 1 84 ? -5.136 -5.863 -16.594 1.00 96.44 84 SER A C 1
ATOM 650 O O . SER A 1 84 ? -5.563 -5.312 -17.603 1.00 96.44 84 SER A O 1
ATOM 652 N N . SER A 1 85 ? -4.960 -5.205 -15.445 1.00 96.38 85 SER A N 1
ATOM 653 C CA . SER A 1 85 ? -5.327 -3.798 -15.230 1.00 96.38 85 SER A CA 1
ATOM 654 C C . SER A 1 85 ? -4.120 -2.862 -15.076 1.00 96.38 85 SER A C 1
ATOM 656 O O . SER A 1 85 ? -4.283 -1.701 -14.695 1.00 96.38 85 SER A O 1
ATOM 658 N N . LEU A 1 86 ? -2.905 -3.325 -15.397 1.00 96.38 86 LEU A N 1
ATOM 659 C CA . LEU A 1 86 ? -1.657 -2.620 -15.080 1.00 96.38 86 LEU A CA 1
ATOM 660 C C . LEU A 1 86 ? -1.575 -1.218 -15.698 1.00 96.38 86 LEU A C 1
ATOM 662 O O . LEU A 1 86 ? -1.094 -0.296 -15.047 1.00 96.38 86 LEU A O 1
ATOM 666 N N . SER A 1 87 ? -2.089 -1.034 -16.918 1.00 94.88 87 SER A N 1
ATOM 667 C CA . SER A 1 87 ? -2.129 0.272 -17.592 1.00 94.88 87 SER A CA 1
ATOM 668 C C . SER A 1 87 ? -2.948 1.316 -16.829 1.00 94.88 87 SER A C 1
ATOM 670 O O . SER A 1 87 ? -2.597 2.488 -16.849 1.00 94.88 87 SER A O 1
ATOM 672 N N . SER A 1 88 ? -4.002 0.899 -16.121 1.00 96.06 88 SER A N 1
ATOM 673 C CA . SER A 1 88 ? -4.808 1.782 -15.264 1.00 96.06 88 SER A CA 1
ATOM 674 C C . SER A 1 88 ? -4.207 1.997 -13.871 1.00 96.06 88 SER A C 1
ATOM 676 O O . SER A 1 88 ? -4.596 2.920 -13.159 1.00 96.06 88 SER A O 1
ATOM 678 N N . ARG A 1 89 ? -3.257 1.142 -13.472 1.00 96.88 89 ARG A N 1
ATOM 679 C CA . ARG A 1 89 ? -2.581 1.186 -12.167 1.00 96.88 89 ARG A CA 1
ATOM 680 C C . ARG A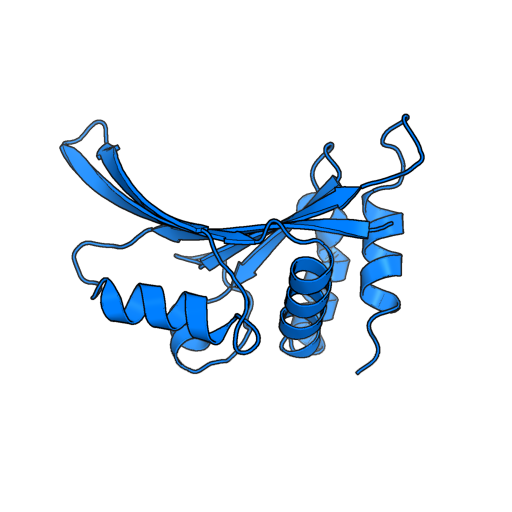 1 89 ? -1.255 1.928 -12.202 1.00 96.88 89 ARG A C 1
ATOM 682 O O . ARG A 1 89 ? -0.676 2.134 -11.144 1.00 96.88 89 ARG A O 1
ATOM 689 N N . VAL A 1 90 ? -0.755 2.293 -13.375 1.00 96.19 90 VAL A N 1
ATOM 690 C CA . VAL A 1 90 ? 0.499 3.029 -13.533 1.00 96.19 90 VAL A CA 1
ATOM 691 C C . VAL A 1 90 ? 0.187 4.404 -14.099 1.00 96.19 90 VAL A C 1
ATOM 693 O O . VAL A 1 90 ? -0.395 4.512 -15.175 1.00 96.19 90 VAL A O 1
ATOM 696 N N . ASP A 1 91 ? 0.576 5.458 -13.386 1.00 93.75 91 ASP A N 1
ATOM 697 C CA . ASP A 1 91 ? 0.423 6.818 -13.900 1.00 93.75 91 ASP A CA 1
ATOM 698 C C . ASP A 1 91 ? 1.561 7.224 -14.857 1.00 93.75 91 ASP A C 1
ATOM 700 O O . ASP A 1 91 ? 2.561 6.527 -15.049 1.00 93.75 91 ASP A O 1
ATOM 704 N N . HIS A 1 92 ? 1.424 8.413 -15.443 1.00 89.19 92 HIS A N 1
ATOM 705 C CA . HIS A 1 92 ? 2.405 8.999 -16.357 1.00 89.19 92 HIS A CA 1
ATOM 706 C C . HIS A 1 92 ? 3.749 9.351 -15.688 1.00 89.19 92 HIS A C 1
ATOM 708 O O . HIS A 1 92 ? 4.720 9.627 -16.392 1.00 89.19 92 HIS A O 1
ATOM 714 N N . SER A 1 93 ? 3.820 9.347 -14.351 1.00 90.19 93 SER A N 1
ATOM 715 C CA . SER A 1 93 ? 5.048 9.579 -13.582 1.00 90.19 93 SER A CA 1
ATOM 716 C C . SER A 1 93 ? 5.833 8.290 -13.310 1.00 90.19 93 SER A C 1
ATOM 718 O O . SER A 1 93 ? 6.951 8.348 -12.795 1.00 90.19 93 SER A O 1
ATOM 720 N N . GLY A 1 94 ? 5.273 7.127 -13.666 1.00 93.00 94 GLY A N 1
ATOM 721 C CA . GLY A 1 94 ? 5.861 5.826 -13.367 1.00 93.00 94 GLY A CA 1
ATOM 722 C C . GLY A 1 94 ? 5.588 5.366 -11.936 1.00 93.00 94 GLY A C 1
ATOM 723 O O . GLY A 1 94 ? 6.430 4.686 -11.344 1.00 93.00 94 GLY A O 1
ATOM 724 N N . THR A 1 95 ? 4.440 5.742 -11.369 1.00 96.69 95 THR A N 1
ATOM 725 C CA . THR A 1 95 ? 3.992 5.280 -10.051 1.00 96.69 95 THR A CA 1
ATOM 726 C C . THR A 1 95 ? 2.962 4.167 -10.199 1.00 96.69 95 THR A C 1
ATOM 728 O O . THR A 1 95 ? 1.941 4.352 -10.857 1.00 96.69 95 THR A O 1
ATOM 731 N N . LEU A 1 96 ? 3.234 3.014 -9.582 1.00 98.06 96 LEU A N 1
ATOM 732 C CA . LEU A 1 96 ? 2.308 1.885 -9.480 1.00 98.06 96 LEU A CA 1
ATOM 733 C C . LEU A 1 96 ? 1.385 2.065 -8.273 1.00 98.06 96 LEU A C 1
ATOM 735 O O . LEU A 1 96 ? 1.867 2.246 -7.154 1.00 98.06 96 LEU A O 1
ATOM 739 N N . PHE A 1 97 ? 0.081 1.925 -8.493 1.00 98.62 97 PHE A N 1
ATOM 740 C CA . PHE A 1 97 ? -0.958 2.005 -7.476 1.00 98.62 97 PHE A CA 1
ATOM 741 C C . PHE A 1 97 ? -1.603 0.642 -7.225 1.00 98.62 97 PHE A C 1
ATOM 743 O O . PHE A 1 97 ? -2.196 0.025 -8.115 1.00 98.62 97 PHE A O 1
ATOM 750 N N . LEU A 1 98 ? -1.539 0.203 -5.972 1.00 98.50 98 LEU A N 1
ATOM 751 C CA . LEU A 1 98 ? -2.236 -0.972 -5.464 1.00 98.50 98 LEU A CA 1
ATOM 752 C C . LEU A 1 98 ? -3.183 -0.552 -4.340 1.00 98.50 98 LEU A C 1
ATOM 754 O O . LEU A 1 98 ? -2.966 0.448 -3.653 1.00 98.50 98 LEU A O 1
ATOM 758 N N . ARG A 1 99 ? -4.255 -1.317 -4.168 1.00 98.44 99 ARG A N 1
ATOM 759 C CA . ARG A 1 99 ? -5.257 -1.099 -3.128 1.00 98.44 99 ARG A CA 1
ATOM 760 C C . ARG A 1 99 ? -5.449 -2.410 -2.396 1.00 98.44 99 ARG A C 1
ATOM 762 O O . ARG A 1 99 ? -5.848 -3.393 -3.016 1.00 98.44 99 ARG A O 1
ATOM 769 N N . ILE A 1 100 ? -5.068 -2.418 -1.128 1.00 98.44 100 ILE A N 1
ATOM 770 C CA . ILE A 1 100 ? -5.026 -3.607 -0.290 1.00 98.44 100 ILE A CA 1
ATOM 771 C C . ILE A 1 100 ? -6.162 -3.551 0.721 1.00 98.44 100 ILE A C 1
ATOM 773 O O . ILE A 1 100 ? -6.440 -2.493 1.287 1.00 98.44 100 ILE A O 1
ATOM 777 N N . ASP A 1 101 ? -6.810 -4.687 0.944 1.00 97.94 101 ASP A N 1
ATOM 778 C CA . ASP A 1 101 ? -7.854 -4.835 1.946 1.00 97.94 101 ASP A CA 1
ATOM 779 C C . ASP A 1 101 ? -7.299 -4.522 3.339 1.00 97.94 101 ASP A C 1
ATOM 781 O O . ASP A 1 101 ? -6.348 -5.147 3.811 1.00 97.94 101 ASP A O 1
ATOM 785 N N . LYS A 1 102 ? -7.892 -3.519 3.988 1.00 96.00 102 LYS A N 1
ATOM 786 C CA . LYS A 1 102 ? -7.448 -3.029 5.292 1.00 96.00 102 LYS A CA 1
ATOM 787 C C . LYS A 1 102 ? -7.627 -4.080 6.394 1.00 96.00 102 LYS A C 1
ATOM 789 O O . LYS A 1 102 ? -6.788 -4.167 7.290 1.00 96.00 102 LYS A O 1
ATOM 794 N N . GLN A 1 103 ? -8.695 -4.873 6.329 1.00 95.44 103 GLN A N 1
ATOM 795 C CA . GLN A 1 103 ? -9.024 -5.862 7.354 1.00 95.44 103 GLN A CA 1
ATOM 796 C C . GLN A 1 103 ? -8.148 -7.110 7.205 1.00 95.44 103 GLN A C 1
ATOM 798 O O . GLN A 1 103 ? -7.586 -7.584 8.191 1.00 95.44 103 GLN A O 1
ATOM 803 N N . GLU A 1 104 ? -7.939 -7.596 5.978 1.00 97.62 104 GLU A N 1
ATOM 804 C CA . GLU A 1 104 ? -7.012 -8.712 5.734 1.00 97.62 104 GLU A CA 1
ATOM 805 C C . GLU A 1 104 ? -5.555 -8.319 6.048 1.00 97.62 104 GLU A C 1
ATOM 807 O O . GLU A 1 104 ? -4.805 -9.130 6.602 1.00 97.62 104 GLU A O 1
ATOM 812 N N . ALA A 1 105 ? -5.165 -7.065 5.780 1.00 97.62 105 ALA A N 1
ATOM 813 C CA . ALA A 1 105 ? -3.838 -6.542 6.110 1.00 97.62 105 ALA A CA 1
ATOM 814 C C . ALA A 1 105 ? -3.558 -6.533 7.619 1.00 97.62 105 ALA A C 1
ATOM 816 O O . ALA A 1 105 ? -2.432 -6.814 8.026 1.00 97.62 105 ALA A O 1
ATOM 817 N N . LEU A 1 106 ? -4.567 -6.293 8.468 1.00 95.88 106 LEU A N 1
ATOM 818 C CA . LEU A 1 106 ? -4.416 -6.411 9.924 1.00 95.88 106 LEU A CA 1
ATOM 819 C C . LEU A 1 106 ? -3.940 -7.814 10.335 1.00 95.88 106 LEU A C 1
ATOM 821 O O . LEU A 1 106 ? -3.112 -7.941 11.236 1.00 95.88 106 LEU A O 1
ATOM 825 N N . GLY A 1 107 ? -4.403 -8.848 9.626 1.00 95.00 107 GLY A N 1
ATOM 826 C CA . GLY A 1 107 ? -3.968 -10.238 9.777 1.00 95.00 107 GLY A CA 1
ATOM 827 C C . GLY A 1 107 ? -2.705 -10.616 8.991 1.00 95.00 107 GLY A C 1
ATOM 828 O O . GLY A 1 107 ? -2.380 -11.799 8.925 1.00 95.00 107 GLY A O 1
ATOM 829 N N . GLY A 1 108 ? -2.010 -9.654 8.373 1.00 94.50 108 GLY A N 1
ATOM 830 C CA . GLY A 1 108 ? -0.777 -9.883 7.610 1.00 94.50 108 GLY A CA 1
ATOM 831 C C . GLY A 1 108 ? -0.979 -10.451 6.204 1.00 94.50 108 GLY A C 1
ATOM 832 O O . GLY A 1 108 ? -0.018 -10.897 5.581 1.00 94.50 108 GLY A O 1
ATOM 833 N N . LYS A 1 109 ? -2.209 -10.452 5.682 1.00 97.00 109 LYS A N 1
ATOM 834 C CA . L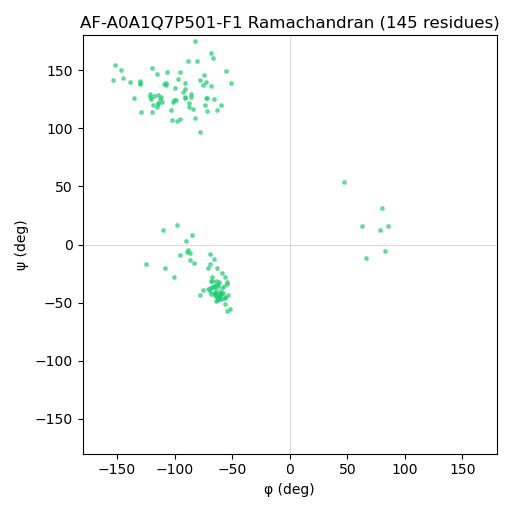YS A 1 109 ? -2.501 -10.948 4.333 1.00 97.00 109 LYS A CA 1
ATOM 835 C C . LYS A 1 109 ? -2.568 -9.800 3.333 1.00 97.00 109 LYS A C 1
ATOM 837 O O . LYS A 1 109 ? -3.130 -8.744 3.611 1.00 97.00 109 LYS A O 1
ATOM 842 N N . VAL A 1 110 ? -2.064 -10.039 2.127 1.00 97.56 110 VAL A N 1
ATOM 843 C CA . VAL A 1 110 ? -2.118 -9.070 1.028 1.00 97.56 110 VAL A CA 1
ATOM 844 C C . VAL A 1 110 ? -3.233 -9.478 0.064 1.00 97.56 110 VAL A C 1
ATOM 846 O O . VAL A 1 110 ? -3.108 -10.458 -0.668 1.00 97.56 110 VAL A O 1
ATOM 849 N N . ARG A 1 111 ? -4.345 -8.738 0.071 1.00 97.69 111 ARG A N 1
ATOM 850 C CA . ARG A 1 111 ? -5.508 -8.967 -0.805 1.00 97.69 111 ARG A CA 1
ATOM 851 C C . ARG A 1 111 ? -5.934 -7.685 -1.490 1.00 97.69 111 ARG A C 1
ATOM 853 O O . ARG A 1 111 ? -5.906 -6.638 -0.857 1.00 97.69 111 ARG A O 1
ATOM 860 N N . LEU A 1 112 ? -6.321 -7.758 -2.761 1.00 97.31 112 LEU A N 1
ATOM 861 C CA . LEU A 1 112 ? -6.818 -6.587 -3.482 1.00 97.31 112 LEU A CA 1
ATOM 862 C C . LEU A 1 112 ? -8.243 -6.241 -3.038 1.00 97.31 112 LEU A C 1
ATOM 864 O O . LEU A 1 112 ? -9.082 -7.127 -2.899 1.00 97.31 112 LEU A O 1
ATOM 868 N N . GLN A 1 113 ? -8.513 -4.952 -2.848 1.00 95.88 113 GLN A N 1
ATOM 869 C CA . GLN A 1 113 ? -9.827 -4.433 -2.463 1.00 95.88 113 GLN A CA 1
ATOM 870 C C . GLN A 1 113 ? -9.984 -2.998 -2.959 1.00 95.88 113 GLN A C 1
ATOM 872 O O . GLN A 1 113 ? -9.038 -2.218 -2.896 1.00 95.88 113 GLN A O 1
ATOM 877 N N . ASP A 1 114 ? -11.178 -2.628 -3.417 1.00 94.75 114 ASP A N 1
ATOM 878 C CA . ASP A 1 114 ? -11.469 -1.257 -3.847 1.00 94.75 114 ASP A CA 1
ATOM 879 C C . ASP A 1 114 ? -12.216 -0.434 -2.794 1.00 94.75 114 ASP A C 1
ATOM 881 O O . ASP A 1 114 ? -12.051 0.789 -2.751 1.00 94.75 114 ASP A O 1
ATOM 885 N N . THR A 1 115 ? -12.993 -1.084 -1.925 1.00 95.81 115 THR A N 1
ATOM 886 C CA . THR A 1 115 ? -13.763 -0.421 -0.867 1.00 95.81 115 THR A CA 1
ATOM 887 C C . THR A 1 115 ? -12.921 -0.254 0.396 1.00 95.81 115 THR A C 1
ATOM 889 O O . THR A 1 115 ? -12.443 -1.230 0.959 1.00 95.81 115 THR A O 1
ATOM 892 N N . ASP A 1 116 ? -12.753 0.993 0.843 1.00 95.25 116 ASP A N 1
ATOM 893 C CA . ASP A 1 116 ? -11.955 1.377 2.021 1.00 95.25 116 ASP A CA 1
ATOM 894 C C . ASP A 1 116 ? -10.542 0.739 2.129 1.00 95.25 116 ASP A C 1
ATOM 896 O O . ASP A 1 116 ? -10.193 0.123 3.141 1.00 95.25 116 ASP A O 1
ATOM 900 N N . PRO A 1 117 ? -9.694 0.867 1.091 1.00 97.94 117 PRO A N 1
ATOM 901 C CA . PRO A 1 117 ? -8.423 0.162 1.052 1.00 97.94 117 PRO A CA 1
ATOM 902 C C . PRO A 1 117 ? -7.284 0.933 1.719 1.00 97.94 117 PRO A C 1
ATOM 904 O O . PRO A 1 117 ? -7.236 2.169 1.715 1.00 97.94 117 PRO A O 1
ATOM 907 N N . ILE A 1 118 ? -6.258 0.185 2.114 1.00 98.56 118 ILE A N 1
ATOM 908 C CA . ILE A 1 118 ? -4.901 0.708 2.237 1.00 98.56 118 ILE A CA 1
ATOM 909 C C . ILE A 1 118 ? -4.354 0.927 0.821 1.00 98.56 118 ILE A C 1
ATOM 911 O O . ILE A 1 118 ? -4.162 -0.007 0.042 1.00 98.56 118 ILE A O 1
ATOM 915 N N . LYS A 1 119 ? -4.097 2.183 0.465 1.00 98.69 119 LYS A N 1
ATOM 916 C CA . LYS A 1 119 ? -3.524 2.579 -0.825 1.00 98.69 119 LYS A CA 1
ATOM 917 C C . LYS A 1 119 ? -2.007 2.514 -0.755 1.00 98.69 119 LYS A C 1
ATOM 919 O O . LYS A 1 119 ? -1.402 3.156 0.100 1.00 98.69 119 LYS A O 1
ATOM 924 N N . ILE A 1 120 ? -1.403 1.803 -1.696 1.00 98.75 120 ILE A N 1
ATOM 925 C CA . ILE A 1 120 ? 0.044 1.715 -1.875 1.00 98.75 120 ILE A CA 1
ATOM 926 C C . ILE A 1 120 ? 0.402 2.391 -3.198 1.00 98.75 120 ILE A C 1
ATOM 928 O O . ILE A 1 120 ? -0.122 2.017 -4.244 1.00 98.75 120 ILE A O 1
ATOM 932 N N . ALA A 1 121 ? 1.309 3.361 -3.149 1.00 98.75 121 ALA A N 1
ATOM 933 C CA . ALA A 1 121 ? 1.893 4.021 -4.309 1.00 98.75 121 ALA A CA 1
ATOM 934 C C . ALA A 1 121 ? 3.405 3.773 -4.316 1.00 98.75 121 ALA A C 1
ATOM 936 O O . ALA A 1 121 ? 4.079 4.144 -3.357 1.00 98.75 121 ALA A O 1
ATOM 937 N N . ILE A 1 122 ? 3.941 3.146 -5.365 1.00 98.56 122 ILE A N 1
ATOM 938 C CA . ILE A 1 122 ? 5.375 2.843 -5.501 1.00 98.56 122 ILE A CA 1
ATOM 939 C C . ILE A 1 122 ? 5.909 3.545 -6.745 1.00 98.56 122 ILE A C 1
ATOM 941 O O . ILE A 1 122 ? 5.526 3.205 -7.864 1.00 98.56 122 ILE A O 1
ATOM 945 N N . SER A 1 123 ? 6.800 4.514 -6.554 1.00 97.50 123 SER A N 1
ATOM 946 C CA . SER A 1 123 ? 7.374 5.309 -7.640 1.00 97.50 123 SER A CA 1
ATOM 947 C C . SER A 1 123 ? 8.685 4.708 -8.139 1.00 97.50 123 SER A C 1
ATOM 949 O O . SER A 1 123 ? 9.604 4.411 -7.362 1.00 97.50 123 SER A O 1
ATOM 951 N N . PHE A 1 124 ? 8.787 4.571 -9.461 1.00 95.00 124 PHE A N 1
ATOM 952 C CA . PHE A 1 124 ? 9.945 4.006 -10.144 1.00 95.00 124 PHE A CA 1
ATOM 953 C C . PHE A 1 124 ? 10.721 5.082 -10.899 1.00 95.00 124 PHE A C 1
ATOM 955 O O . PHE A 1 124 ? 10.160 5.936 -11.577 1.00 95.00 124 PHE A O 1
ATOM 962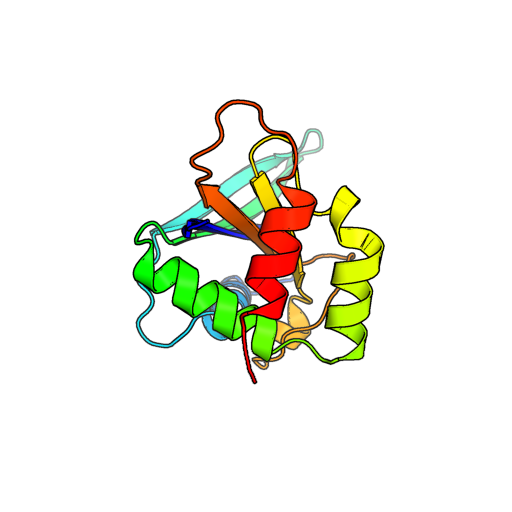 N N . ARG A 1 125 ? 12.051 5.019 -10.825 1.00 88.69 125 ARG A N 1
ATOM 963 C CA . ARG A 1 125 ? 12.943 5.863 -11.618 1.00 88.69 125 ARG A CA 1
ATOM 964 C C . ARG A 1 125 ? 13.271 5.143 -12.922 1.00 88.69 125 ARG A C 1
ATOM 966 O O . ARG A 1 125 ? 13.730 3.993 -12.907 1.00 88.69 125 ARG A O 1
ATOM 973 N N . THR A 1 126 ? 13.053 5.826 -14.042 1.00 74.62 126 THR A N 1
ATOM 974 C CA . THR A 1 126 ? 13.494 5.390 -15.372 1.00 74.62 126 THR A CA 1
ATOM 975 C C . THR A 1 126 ? 14.679 6.228 -15.845 1.00 74.62 126 THR A C 1
ATOM 977 O O . THR A 1 126 ? 14.795 7.400 -15.499 1.00 74.62 126 THR A O 1
ATOM 980 N N . MET A 1 127 ? 15.561 5.616 -16.635 1.00 63.84 127 MET A N 1
ATOM 981 C CA . MET A 1 127 ? 16.643 6.311 -17.344 1.00 63.84 127 MET A CA 1
ATOM 982 C C . MET A 1 127 ? 16.191 6.851 -18.707 1.00 63.84 127 MET A C 1
ATOM 984 O O . MET A 1 127 ? 16.939 7.574 -19.350 1.00 63.84 127 MET A O 1
ATOM 988 N N . SER A 1 128 ? 14.976 6.512 -19.157 1.00 60.47 128 SER A N 1
ATOM 989 C CA . SER A 1 128 ? 14.418 7.001 -20.420 1.00 60.47 128 SER A CA 1
ATOM 990 C C . SER A 1 128 ? 13.541 8.238 -20.182 1.00 60.47 128 SER A C 1
ATOM 992 O O . SER A 1 128 ? 12.434 8.098 -19.663 1.00 60.47 128 SER A O 1
ATOM 994 N N . PRO A 1 129 ? 13.983 9.447 -20.578 1.00 53.72 129 PRO A N 1
ATOM 995 C CA . PRO A 1 129 ? 13.296 10.705 -20.269 1.00 53.72 129 PRO A CA 1
ATOM 996 C C . PRO A 1 129 ? 11.954 10.903 -20.992 1.00 53.72 129 PRO A C 1
ATOM 998 O O . PRO A 1 129 ? 11.240 11.850 -20.686 1.00 53.72 129 PRO A O 1
ATOM 1001 N N . LYS A 1 130 ? 11.584 10.035 -21.945 1.00 56.31 130 LYS A N 1
ATOM 1002 C CA . LYS A 1 130 ? 10.377 10.215 -22.769 1.00 56.31 130 LYS A CA 1
ATOM 1003 C C . LYS A 1 130 ? 9.094 9.588 -22.201 1.00 56.31 130 LYS A C 1
ATOM 1005 O O . LYS A 1 130 ? 8.081 9.636 -22.883 1.00 56.31 130 LYS A O 1
ATOM 1010 N N . GLY A 1 131 ? 9.104 8.989 -21.006 1.00 54.91 131 GLY A N 1
ATOM 1011 C CA . GLY A 1 131 ? 7.891 8.489 -20.325 1.00 54.91 131 GLY A CA 1
ATOM 1012 C C . GLY A 1 131 ? 7.157 7.307 -20.990 1.00 54.91 131 GLY A C 1
ATOM 1013 O O . GLY A 1 131 ? 6.312 6.674 -20.361 1.00 54.91 131 GLY A O 1
ATOM 1014 N N . TYR A 1 132 ? 7.496 6.950 -22.231 1.00 62.94 132 TYR A N 1
ATOM 1015 C CA . TYR A 1 132 ? 6.972 5.765 -22.904 1.00 62.94 132 TYR A CA 1
ATOM 1016 C C . TYR A 1 132 ? 7.502 4.482 -22.248 1.00 62.94 132 TYR A C 1
ATOM 1018 O O . TYR A 1 132 ? 8.687 4.365 -21.930 1.00 62.94 132 TYR A O 1
ATOM 1026 N N . GLY A 1 133 ? 6.609 3.511 -22.048 1.00 81.81 133 GLY A N 1
ATOM 1027 C CA . GLY A 1 133 ? 6.964 2.175 -21.568 1.00 81.81 133 GLY A CA 1
ATOM 1028 C C . GLY A 1 133 ? 7.075 2.025 -20.049 1.00 81.81 133 GLY A C 1
ATOM 1029 O O . GLY A 1 133 ? 7.648 1.038 -19.596 1.00 81.81 133 GLY A O 1
ATOM 1030 N N . PHE A 1 134 ? 6.554 2.948 -19.226 1.00 89.06 134 PHE A N 1
ATOM 1031 C CA . PHE A 1 134 ? 6.483 2.710 -17.772 1.00 89.06 134 PHE A CA 1
ATOM 1032 C C . PHE A 1 134 ? 5.717 1.432 -17.442 1.00 89.06 134 PHE A C 1
ATOM 1034 O O . PHE A 1 134 ? 6.207 0.631 -16.655 1.00 89.06 134 PHE A O 1
ATOM 1041 N N . VAL A 1 135 ? 4.569 1.218 -18.090 1.00 92.31 135 VAL A N 1
ATOM 1042 C CA . VAL A 1 135 ? 3.749 0.012 -17.916 1.00 92.31 135 VAL A CA 1
ATOM 1043 C C . VAL A 1 135 ? 4.565 -1.245 -18.215 1.00 92.31 135 VAL A C 1
ATOM 1045 O O . VAL A 1 135 ? 4.632 -2.133 -17.373 1.00 92.31 135 VAL A O 1
ATOM 1048 N N . ASP A 1 136 ? 5.247 -1.304 -19.361 1.00 91.69 136 ASP A N 1
ATOM 1049 C CA . ASP A 1 136 ? 6.027 -2.484 -19.759 1.00 91.69 136 ASP A CA 1
ATOM 1050 C C . ASP A 1 136 ? 7.264 -2.697 -18.886 1.00 91.69 136 ASP A C 1
ATOM 1052 O O . ASP A 1 136 ? 7.621 -3.825 -18.549 1.00 91.69 136 ASP A O 1
ATOM 1056 N N . ASN A 1 137 ? 7.923 -1.613 -18.479 1.00 92.12 137 ASN A N 1
ATOM 1057 C CA . ASN A 1 137 ? 9.080 -1.703 -17.603 1.00 92.12 137 ASN A CA 1
ATOM 1058 C C . ASN A 1 137 ? 8.687 -2.123 -16.178 1.00 92.12 137 ASN A C 1
ATOM 1060 O O . ASN A 1 137 ? 9.415 -2.899 -15.563 1.00 92.12 137 ASN A O 1
ATOM 1064 N N . ILE A 1 138 ? 7.551 -1.638 -15.661 1.00 94.44 138 ILE A N 1
ATOM 1065 C CA . ILE A 1 138 ? 7.005 -2.066 -14.367 1.00 94.44 138 ILE A CA 1
ATOM 1066 C C . ILE A 1 138 ? 6.534 -3.515 -14.466 1.00 94.44 138 ILE A C 1
ATOM 1068 O O . ILE A 1 138 ? 6.867 -4.293 -13.580 1.00 94.44 138 ILE A O 1
ATOM 1072 N N . ARG A 1 139 ? 5.855 -3.915 -15.552 1.00 94.69 139 ARG A N 1
ATOM 1073 C CA . ARG A 1 139 ? 5.484 -5.319 -15.802 1.00 94.69 139 ARG A CA 1
ATOM 1074 C C . ARG A 1 139 ? 6.702 -6.230 -15.680 1.00 94.69 139 ARG A C 1
ATOM 1076 O O . ARG A 1 139 ? 6.704 -7.111 -14.830 1.00 94.69 139 ARG A O 1
ATOM 1083 N N . ARG A 1 140 ? 7.765 -5.940 -16.435 1.00 93.56 140 ARG A N 1
ATOM 1084 C CA . ARG A 1 140 ? 9.021 -6.702 -16.389 1.00 93.56 140 ARG A CA 1
ATOM 1085 C C . ARG A 1 140 ? 9.628 -6.721 -14.989 1.00 93.56 140 ARG A C 1
ATOM 1087 O O . ARG A 1 140 ? 10.077 -7.756 -14.517 1.00 93.56 140 ARG A O 1
ATOM 1094 N N . LYS A 1 141 ? 9.602 -5.580 -14.293 1.00 94.31 141 LYS A N 1
ATOM 1095 C CA . LYS A 1 141 ? 10.106 -5.477 -12.919 1.00 94.31 141 LYS A CA 1
ATOM 1096 C C . LYS A 1 141 ? 9.337 -6.367 -11.942 1.00 94.31 141 LYS A C 1
ATOM 1098 O O . LYS A 1 141 ? 9.962 -6.860 -11.010 1.00 94.31 141 LYS A O 1
ATOM 1103 N N . LEU A 1 142 ? 8.026 -6.532 -12.129 1.00 95.50 142 LEU A N 1
ATOM 1104 C CA . LEU A 1 142 ? 7.180 -7.421 -11.329 1.00 95.50 142 LEU A CA 1
ATOM 1105 C C . LEU A 1 142 ? 7.393 -8.896 -11.704 1.00 95.50 142 LEU A C 1
ATOM 1107 O O . LEU A 1 142 ? 7.454 -9.734 -10.816 1.00 95.50 142 LEU A O 1
ATOM 1111 N N . GLU A 1 143 ? 7.565 -9.210 -12.990 1.00 94.62 143 GLU A N 1
ATOM 1112 C CA . GLU A 1 143 ? 7.889 -10.564 -13.477 1.00 94.62 143 GLU A CA 1
ATOM 1113 C C . GLU A 1 143 ? 9.262 -11.061 -12.987 1.00 94.62 143 GLU A C 1
ATOM 1115 O O . GLU A 1 143 ? 9.445 -12.250 -12.756 1.00 94.62 143 GLU A O 1
ATOM 1120 N N . GLU A 1 144 ? 10.225 -10.154 -12.791 1.00 93.94 144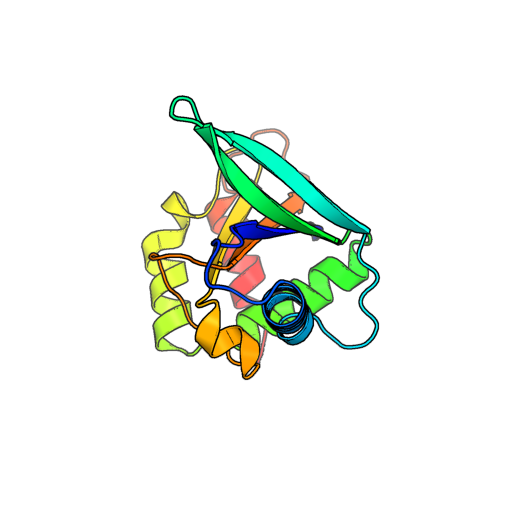 GLU A N 1
ATOM 1121 C CA . GLU A 1 144 ? 11.543 -10.456 -12.211 1.00 93.94 144 GLU A CA 1
ATOM 1122 C C . GLU A 1 144 ? 11.495 -10.817 -10.717 1.00 93.94 144 GLU A C 1
ATOM 1124 O O . GLU A 1 144 ? 12.486 -11.315 -10.178 1.00 93.94 144 GLU A O 1
ATOM 1129 N N . ILE A 1 145 ? 10.399 -10.510 -10.015 1.00 93.00 145 ILE A N 1
ATOM 1130 C CA . ILE A 1 145 ? 10.242 -10.890 -8.611 1.00 93.00 145 ILE A CA 1
ATOM 1131 C C . ILE A 1 145 ? 9.870 -12.374 -8.591 1.00 93.00 145 ILE A C 1
ATOM 1133 O O . ILE A 1 145 ? 8.717 -12.736 -8.811 1.00 93.00 145 ILE A O 1
ATOM 1137 N N . GLN A 1 146 ? 10.878 -13.219 -8.383 1.00 71.75 146 GLN A N 1
ATOM 1138 C CA . GLN A 1 146 ? 10.703 -14.658 -8.205 1.00 71.75 146 GLN A CA 1
ATOM 1139 C C . GLN A 1 146 ? 10.122 -14.961 -6.814 1.00 71.75 146 GLN A C 1
ATOM 1141 O O . GLN A 1 146 ? 10.414 -14.242 -5.849 1.00 71.75 146 GLN A O 1
ATOM 1146 N N . ASP A 1 147 ? 9.285 -16.001 -6.756 1.00 56.66 147 ASP A N 1
ATOM 1147 C CA . ASP A 1 147 ? 8.753 -16.581 -5.516 1.00 56.66 147 ASP A CA 1
ATOM 1148 C C . ASP A 1 147 ? 9.865 -17.211 -4.662 1.00 56.66 147 ASP A C 1
ATOM 1150 O O . ASP A 1 147 ? 10.751 -17.887 -5.240 1.00 56.66 147 ASP A O 1
#

Nearest PDB structures (foldseek):
  2ogk-assembly1_B  TM=8.900E-01  e=9.056E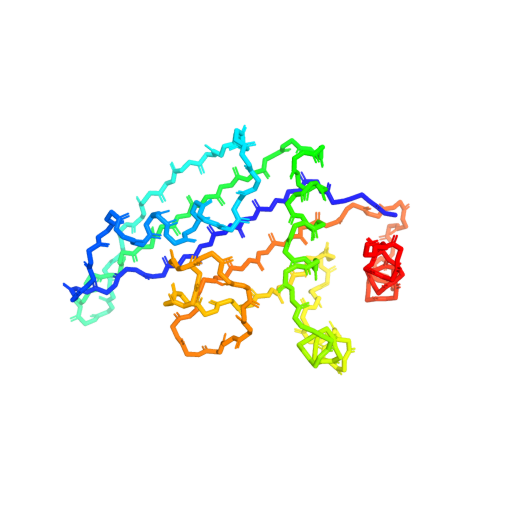-13  Archaeoglobus fulgidus
  2ogk-assembly1_A  TM=8.729E-01  e=5.705E-11  Archaeoglobus fulgidus
  2wny-assembly2_B  TM=8.326E-01  e=4.765E-11  Methanothermobacter thermautotrophicus
  2nrq-assembly1_A  TM=8.580E-01  e=8.506E-10  Saccharolobus solfataricus
  1xbw-assembly2_D  TM=3.094E-01  e=2.539E-01  Staphylococcus aureus subsp. aureus MW2

Foldseek 3Di:
DFFFKKKKKFWDDPPDDVVLLVLLVVLLFDPPQDWDWDWDWDADPVRDTTIMIMTMHGGRVRLLVSLLSLLVLDDPVVNVVCLVCVVVQADLQLKGKFWFCSVVSSVSGGDGDDPRTTIMITGDDDPDPPSPCSSVVVVVVSVVSDD